Protein AF-A0A5C1ALL5-F1 (afdb_monomer_lite)

Secondary structure (DSSP, 8-state):
-PPPPHHHHHHHHHHHHHHHHHHHHTT-HHHHHHHHHHHHHHHHHHHH-TTTS-HHHHHHHHHHHHHHHHTTTGGGSHHHHHHHHHHHHHTSSTT---GGGHHHHHHHHHHHH-S----

pLDDT: mean 87.71, std 12.1, range [35.5, 97.5]

Organism: NCBI:txid2598579

Structure (mmCIF, N/CA/C/O backbone):
data_AF-A0A5C1ALL5-F1
#
_entry.id   AF-A0A5C1ALL5-F1
#
loop_
_atom_site.group_PDB
_atom_site.id
_atom_site.type_symbol
_atom_site.label_atom_id
_atom_site.label_alt_id
_atom_site.label_comp_id
_atom_site.label_asym_id
_atom_site.label_entity_id
_atom_site.label_seq_id
_atom_site.pdbx_PDB_ins_code
_atom_site.Cartn_x
_atom_site.Cartn_y
_atom_site.Cartn_z
_atom_site.occupancy
_atom_site.B_iso_or_equiv
_atom_site.auth_seq_id
_atom_site.auth_comp_id
_atom_site.auth_asym_id
_atom_site.auth_atom_id
_atom_site.pdbx_PDB_model_num
ATOM 1 N N . MET A 1 1 ? -4.078 -19.391 -18.454 1.00 47.78 1 MET A N 1
ATOM 2 C CA . MET A 1 1 ? -4.511 -18.301 -17.555 1.00 47.78 1 MET A CA 1
ATOM 3 C C . MET A 1 1 ? -3.867 -17.022 -18.060 1.00 47.78 1 MET A C 1
ATOM 5 O O . MET A 1 1 ? -2.648 -17.001 -18.161 1.00 47.78 1 MET A O 1
ATOM 9 N N . SER A 1 2 ? -4.645 -16.019 -18.477 1.00 60.09 2 SER A N 1
ATOM 10 C CA . SER A 1 2 ? -4.077 -14.728 -18.891 1.00 60.09 2 SER A CA 1
ATOM 11 C C . SER A 1 2 ? -3.537 -14.009 -17.662 1.00 60.09 2 SER A C 1
ATOM 13 O O . SER A 1 2 ? -4.277 -13.805 -16.702 1.00 60.09 2 SER A O 1
ATOM 15 N N . VAL A 1 3 ? -2.254 -13.654 -17.685 1.00 66.44 3 VAL A N 1
ATOM 16 C CA . VAL A 1 3 ? -1.650 -12.811 -16.650 1.00 66.44 3 VAL A CA 1
ATOM 17 C C . VAL A 1 3 ? -2.340 -11.440 -16.717 1.00 66.44 3 VAL A C 1
ATOM 19 O O . VAL A 1 3 ? -2.432 -10.884 -17.817 1.00 66.44 3 VAL A O 1
ATOM 22 N N . PRO A 1 4 ? -2.883 -10.909 -15.607 1.00 76.25 4 PRO A N 1
ATOM 23 C CA . PRO A 1 4 ? -3.489 -9.582 -15.607 1.00 76.25 4 PRO A CA 1
ATOM 24 C C . PRO A 1 4 ? -2.452 -8.535 -16.024 1.00 76.25 4 PRO A C 1
ATOM 26 O O . PRO A 1 4 ? -1.275 -8.648 -15.691 1.00 76.25 4 PRO A O 1
ATOM 29 N N . SER A 1 5 ? -2.877 -7.510 -16.763 1.00 87.56 5 SER A N 1
ATOM 30 C CA . SER A 1 5 ? -1.971 -6.415 -17.111 1.00 87.56 5 SER A CA 1
ATOM 31 C C . SER A 1 5 ? -1.610 -5.604 -15.865 1.00 87.56 5 SER A C 1
ATOM 33 O O . SER A 1 5 ? -2.441 -5.408 -14.977 1.00 87.56 5 SER A O 1
ATOM 35 N N . VAL A 1 6 ? -0.393 -5.061 -15.828 1.00 87.81 6 VAL A N 1
ATOM 36 C CA . VAL A 1 6 ? 0.081 -4.157 -14.764 1.00 87.81 6 VAL A CA 1
ATOM 37 C C . VAL A 1 6 ? -0.888 -2.986 -14.537 1.00 87.81 6 VAL A C 1
ATOM 39 O O . VAL A 1 6 ? -1.225 -2.653 -13.402 1.00 87.81 6 VAL A O 1
ATOM 42 N N . ALA A 1 7 ? -1.450 -2.426 -15.613 1.00 88.62 7 ALA A N 1
ATOM 43 C CA . ALA A 1 7 ? -2.470 -1.381 -15.522 1.00 88.62 7 ALA A CA 1
ATOM 44 C C . ALA A 1 7 ? -3.733 -1.836 -14.764 1.00 88.62 7 ALA A C 1
ATOM 46 O O . ALA A 1 7 ? -4.295 -1.069 -13.980 1.00 88.62 7 ALA A O 1
ATOM 47 N N . ALA A 1 8 ? -4.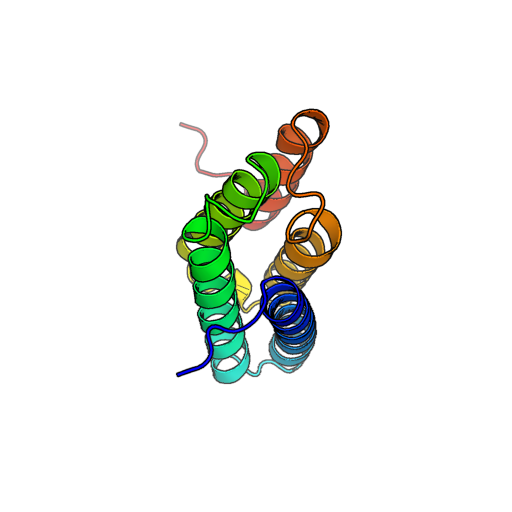174 -3.083 -14.961 1.00 90.88 8 ALA A N 1
ATOM 48 C CA . ALA A 1 8 ? -5.300 -3.641 -14.217 1.00 90.88 8 ALA A CA 1
ATOM 49 C C . ALA A 1 8 ? -4.967 -3.810 -12.726 1.00 90.88 8 ALA A C 1
ATOM 51 O O . ALA A 1 8 ? -5.822 -3.542 -11.882 1.00 90.88 8 ALA A O 1
ATOM 52 N N . VAL A 1 9 ? -3.725 -4.182 -12.396 1.00 92.25 9 VAL A N 1
ATOM 53 C CA . VAL A 1 9 ? -3.252 -4.290 -11.007 1.00 92.25 9 VAL A CA 1
ATOM 54 C C . VAL A 1 9 ? -3.264 -2.922 -10.314 1.00 92.25 9 VAL A C 1
ATOM 56 O O . VAL A 1 9 ? -3.787 -2.815 -9.205 1.00 92.25 9 VAL A O 1
ATOM 59 N N . TYR A 1 10 ? -2.807 -1.854 -10.977 1.00 92.00 10 TYR A N 1
ATOM 60 C CA . TYR A 1 10 ? -2.877 -0.494 -10.422 1.00 92.00 10 TYR A CA 1
ATOM 61 C C . TYR A 1 10 ? -4.313 -0.013 -10.196 1.00 92.00 10 TYR A C 1
ATOM 63 O O . TYR A 1 10 ? -4.632 0.536 -9.139 1.00 92.00 10 TYR A O 1
ATOM 71 N N . LEU A 1 11 ? -5.207 -0.248 -11.161 1.00 92.88 11 LEU A N 1
ATOM 72 C CA . LEU A 1 11 ? -6.625 0.096 -11.019 1.00 92.88 11 LEU A CA 1
ATOM 73 C C . LEU A 1 11 ? -7.280 -0.663 -9.862 1.00 92.88 11 LEU A C 1
ATOM 75 O O . LEU A 1 11 ? -8.062 -0.081 -9.107 1.00 92.88 11 LEU A O 1
ATOM 79 N N . MET A 1 12 ? -6.948 -1.945 -9.707 1.00 94.06 12 MET A N 1
ATOM 80 C CA . MET A 1 12 ? -7.423 -2.751 -8.590 1.00 94.06 12 MET A CA 1
ATOM 81 C C . MET A 1 12 ? -6.895 -2.211 -7.258 1.00 94.06 12 MET A C 1
ATOM 83 O O . MET A 1 12 ? -7.687 -2.000 -6.342 1.00 94.06 12 MET A O 1
ATOM 87 N N . GLY A 1 13 ? -5.596 -1.908 -7.170 1.00 95.00 13 GLY A N 1
ATOM 88 C CA . GLY A 1 13 ? -4.981 -1.317 -5.982 1.00 95.00 13 GLY A CA 1
ATOM 89 C C . GLY A 1 13 ? -5.662 -0.013 -5.563 1.00 95.00 13 GLY A C 1
ATOM 90 O O . GLY A 1 13 ? -6.076 0.126 -4.415 1.00 95.00 13 GLY A O 1
ATOM 91 N N . ARG A 1 14 ? -5.900 0.908 -6.505 1.00 95.44 14 ARG A N 1
ATOM 92 C CA . ARG A 1 14 ? -6.625 2.161 -6.224 1.00 95.44 14 ARG A CA 1
ATOM 93 C C . ARG A 1 14 ? -8.027 1.918 -5.667 1.00 95.44 14 ARG A C 1
ATOM 95 O O . ARG A 1 14 ? -8.378 2.490 -4.639 1.00 95.44 14 ARG A O 1
ATOM 102 N N . ARG A 1 15 ? -8.805 1.029 -6.291 1.00 96.38 15 ARG A N 1
ATOM 103 C CA . ARG A 1 15 ? -10.158 0.693 -5.815 1.00 96.38 15 ARG A CA 1
ATOM 104 C C . ARG A 1 15 ? -10.144 0.042 -4.437 1.00 96.38 15 ARG A C 1
ATOM 106 O O . ARG A 1 15 ? -11.040 0.294 -3.635 1.00 96.38 15 ARG A O 1
ATOM 113 N N . LEU A 1 16 ? -9.160 -0.813 -4.161 1.00 96.75 16 LEU A N 1
ATOM 114 C CA . LEU A 1 16 ? -8.994 -1.429 -2.847 1.00 96.75 16 LEU A CA 1
ATOM 115 C C . LEU A 1 16 ? -8.658 -0.387 -1.782 1.00 96.75 16 LEU A C 1
ATOM 117 O O . LEU A 1 16 ? -9.226 -0.455 -0.700 1.00 96.75 16 LEU A O 1
ATOM 121 N N . ALA A 1 17 ? -7.819 0.601 -2.092 1.00 96.38 17 ALA A N 1
ATOM 122 C CA . ALA A 1 17 ? -7.516 1.694 -1.173 1.00 96.38 17 ALA A CA 1
ATOM 123 C C . ALA A 1 17 ? -8.739 2.587 -0.894 1.00 96.38 17 ALA A C 1
ATOM 125 O O . ALA A 1 17 ? -9.006 2.938 0.253 1.00 96.38 17 ALA A O 1
ATOM 126 N N . GLU A 1 18 ? -9.549 2.897 -1.911 1.00 97.12 18 GLU A N 1
ATOM 127 C CA . GLU A 1 18 ? -10.819 3.609 -1.706 1.00 97.12 18 GLU A CA 1
ATOM 128 C C . GLU A 1 18 ? -11.780 2.803 -0.821 1.00 97.12 18 GLU A C 1
ATOM 130 O O . GLU A 1 18 ? -12.332 3.319 0.154 1.00 97.12 18 GLU A O 1
ATOM 135 N N . ARG A 1 19 ? -11.933 1.504 -1.104 1.00 97.38 19 ARG A N 1
ATOM 136 C CA . ARG A 1 19 ? -12.762 0.604 -0.290 1.00 97.38 19 ARG A CA 1
ATOM 137 C C . ARG A 1 19 ? -12.233 0.442 1.129 1.00 97.38 19 ARG A C 1
ATOM 139 O O . ARG A 1 19 ? -13.045 0.330 2.042 1.00 97.38 19 ARG A O 1
ATOM 146 N N . LEU A 1 20 ? -10.914 0.446 1.313 1.00 96.81 20 LEU A N 1
ATOM 147 C CA . LEU A 1 20 ? -10.270 0.418 2.619 1.00 96.81 20 LEU A CA 1
ATOM 148 C C . LEU A 1 20 ? -10.680 1.646 3.434 1.00 96.81 20 LEU A C 1
ATOM 150 O O . LEU A 1 20 ? -11.169 1.471 4.544 1.00 96.81 20 LEU A O 1
ATOM 154 N N . THR A 1 21 ? -10.573 2.855 2.867 1.00 97.06 21 THR A N 1
ATOM 155 C CA . THR A 1 21 ? -10.996 4.088 3.561 1.00 97.06 21 THR A CA 1
ATOM 156 C C . THR A 1 21 ? -12.467 4.061 3.956 1.00 97.06 21 THR A C 1
ATOM 158 O O . THR A 1 21 ? -12.795 4.348 5.105 1.00 97.06 21 THR A O 1
ATOM 161 N N . GLN A 1 22 ? -13.352 3.619 3.057 1.00 97.50 22 GLN A N 1
ATOM 162 C CA . GLN A 1 22 ? -14.775 3.494 3.371 1.00 97.50 22 GLN A CA 1
ATOM 163 C C . GLN A 1 22 ? -15.028 2.454 4.474 1.00 97.50 22 GLN A C 1
ATOM 165 O O . GLN A 1 22 ? -15.761 2.716 5.422 1.00 97.50 22 GLN A O 1
ATOM 170 N N . ALA A 1 23 ? -14.414 1.273 4.377 1.00 96.50 23 ALA A N 1
ATOM 171 C CA . ALA A 1 23 ? -14.587 0.214 5.366 1.00 96.50 23 ALA A CA 1
ATOM 172 C C . ALA A 1 23 ? -14.042 0.612 6.744 1.00 96.50 23 ALA A C 1
ATOM 174 O O . ALA A 1 23 ? -14.678 0.304 7.750 1.00 96.50 23 ALA A O 1
ATOM 175 N N . ALA A 1 24 ? -12.900 1.299 6.788 1.00 95.25 24 ALA A N 1
ATOM 176 C CA . ALA A 1 24 ? -12.307 1.815 8.014 1.00 95.25 24 ALA A CA 1
ATOM 177 C C . ALA A 1 24 ? -13.202 2.881 8.668 1.00 95.25 24 ALA A C 1
ATOM 179 O O . ALA A 1 24 ? -13.448 2.811 9.871 1.00 95.25 24 ALA A O 1
ATOM 180 N N . ALA A 1 25 ? -13.749 3.813 7.877 1.00 96.12 25 ALA A N 1
ATOM 181 C CA . ALA A 1 25 ? -14.695 4.823 8.354 1.00 96.12 25 ALA A CA 1
ATOM 182 C C . ALA A 1 25 ? -15.995 4.204 8.899 1.00 96.12 25 ALA A C 1
ATOM 184 O O . ALA A 1 25 ? -16.509 4.647 9.923 1.00 96.12 25 ALA A O 1
ATOM 185 N N . ASP A 1 26 ? -16.486 3.138 8.263 1.00 95.81 26 ASP A N 1
ATOM 186 C CA . ASP A 1 26 ? -17.697 2.422 8.682 1.00 95.81 26 ASP A CA 1
ATOM 187 C C . ASP A 1 26 ? -17.459 1.412 9.827 1.00 95.81 26 ASP A C 1
ATOM 189 O O . ASP A 1 26 ? -18.377 0.680 10.200 1.00 95.81 26 ASP A O 1
ATOM 193 N N . GLY A 1 27 ? -16.230 1.289 10.347 1.00 92.94 27 GLY A N 1
ATOM 194 C CA . GLY A 1 27 ? -15.883 0.309 11.386 1.00 92.94 27 GLY A CA 1
ATOM 195 C C . GLY A 1 27 ? -15.951 -1.157 10.927 1.00 92.94 27 GLY A C 1
ATOM 196 O O . GLY A 1 27 ? -16.056 -2.073 11.743 1.00 92.94 27 GLY A O 1
ATOM 197 N N . ARG A 1 28 ? -15.902 -1.416 9.614 1.00 95.94 28 ARG A N 1
ATOM 198 C CA . ARG A 1 28 ? -15.988 -2.756 9.010 1.00 95.94 28 ARG A CA 1
ATOM 199 C C . ARG A 1 28 ? -14.616 -3.428 8.936 1.00 95.94 28 ARG A C 1
ATOM 201 O O . ARG A 1 28 ? -14.094 -3.680 7.846 1.00 95.94 28 ARG A O 1
ATOM 208 N N . SER A 1 29 ? -14.060 -3.782 10.094 1.00 91.06 29 SER A N 1
ATOM 209 C CA . SER A 1 29 ? -12.686 -4.290 10.239 1.00 91.06 29 SER A CA 1
ATOM 210 C C . SER A 1 29 ? -12.355 -5.487 9.340 1.00 91.06 29 SER A C 1
ATOM 212 O O . SER A 1 29 ? -11.299 -5.505 8.719 1.00 91.06 29 SER A O 1
ATOM 214 N N . SER A 1 30 ? -13.262 -6.461 9.178 1.00 93.56 30 SER A N 1
ATOM 215 C CA . SER A 1 30 ? -13.019 -7.614 8.290 1.00 93.56 30 SER A CA 1
ATOM 216 C C . SER A 1 30 ? -12.922 -7.220 6.813 1.00 93.56 30 SER A C 1
ATOM 218 O O . SER A 1 30 ? -12.139 -7.799 6.065 1.00 93.56 30 SER A O 1
ATOM 220 N N . THR A 1 31 ? -13.700 -6.220 6.380 1.00 95.88 31 THR A N 1
ATOM 221 C CA . THR A 1 31 ? -13.623 -5.707 5.001 1.00 95.88 31 THR A CA 1
ATOM 222 C C . THR A 1 31 ? -12.347 -4.897 4.798 1.00 95.88 31 THR A C 1
ATOM 224 O O . THR A 1 31 ? -11.700 -5.039 3.763 1.00 95.88 31 THR A O 1
ATOM 227 N N . ALA A 1 32 ? -11.963 -4.084 5.787 1.00 95.44 32 ALA A N 1
ATOM 228 C CA . ALA A 1 32 ? -10.712 -3.337 5.766 1.00 95.44 32 ALA A CA 1
ATOM 229 C C . ALA A 1 32 ? -9.499 -4.282 5.682 1.00 95.44 32 ALA A C 1
ATOM 231 O O . ALA A 1 32 ? -8.671 -4.134 4.786 1.00 95.44 32 ALA A O 1
ATOM 232 N N . ALA A 1 33 ? -9.459 -5.328 6.514 1.00 93.88 33 ALA A N 1
ATOM 233 C CA . ALA A 1 33 ? -8.402 -6.338 6.486 1.00 93.88 33 ALA A CA 1
ATOM 234 C C . ALA A 1 33 ? -8.295 -7.025 5.115 1.00 93.88 33 ALA A C 1
ATOM 236 O O . ALA A 1 33 ? -7.205 -7.118 4.556 1.00 93.88 33 ALA A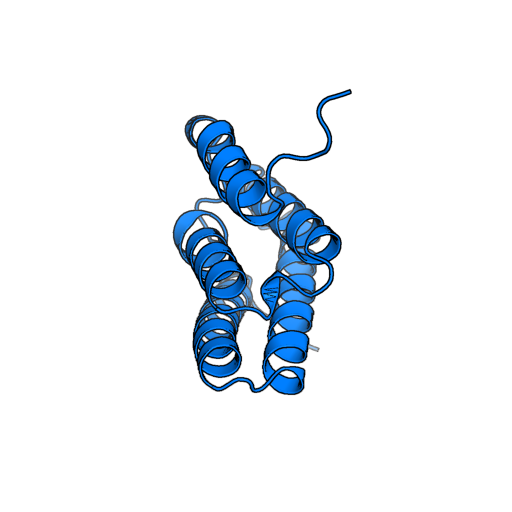 O 1
ATOM 237 N N . ALA A 1 34 ? -9.428 -7.412 4.516 1.00 94.94 34 ALA A N 1
ATOM 238 C CA . ALA A 1 34 ? -9.440 -7.989 3.172 1.00 94.94 34 ALA A CA 1
ATOM 239 C C . ALA A 1 34 ? -8.893 -7.020 2.104 1.00 94.94 34 ALA A C 1
ATOM 241 O O . ALA A 1 34 ? -8.207 -7.446 1.174 1.00 94.94 34 ALA A O 1
ATOM 242 N N . CYS A 1 35 ? -9.156 -5.714 2.236 1.00 96.38 35 CYS A N 1
ATOM 243 C CA . CYS A 1 35 ? -8.595 -4.712 1.328 1.00 96.38 35 CYS A CA 1
ATOM 244 C C . CYS A 1 35 ? -7.072 -4.585 1.486 1.00 96.38 35 CYS A C 1
ATOM 246 O O . CYS A 1 35 ? -6.372 -4.495 0.480 1.00 96.38 35 CYS A O 1
ATOM 248 N N . VAL A 1 36 ? -6.554 -4.631 2.718 1.00 95.00 36 VAL A N 1
ATOM 249 C CA . VAL A 1 36 ? -5.107 -4.625 3.002 1.00 95.00 36 VAL A CA 1
ATOM 250 C C . VAL A 1 36 ? -4.419 -5.861 2.416 1.00 95.00 36 VAL A C 1
ATOM 252 O O . VAL A 1 36 ? -3.371 -5.732 1.778 1.00 95.00 36 VAL A O 1
ATOM 255 N N . THR A 1 37 ? -5.020 -7.046 2.558 1.00 94.81 37 THR A N 1
ATOM 256 C CA . THR A 1 37 ? -4.510 -8.277 1.933 1.00 94.81 37 THR A CA 1
ATOM 257 C C . THR A 1 37 ? -4.449 -8.131 0.415 1.00 94.81 37 THR A C 1
ATOM 259 O O . THR A 1 37 ? -3.383 -8.308 -0.168 1.00 94.81 37 THR A O 1
ATOM 262 N N . GLY A 1 38 ? -5.543 -7.702 -0.221 1.00 95.06 38 GLY A N 1
ATOM 263 C CA . GLY A 1 38 ? -5.567 -7.516 -1.674 1.00 95.06 38 GLY A CA 1
ATOM 264 C C . GLY A 1 38 ? -4.565 -6.465 -2.172 1.00 95.06 38 GLY A C 1
ATOM 265 O O . GLY A 1 38 ? -3.971 -6.631 -3.235 1.00 95.06 38 GLY A O 1
ATOM 266 N N . LEU A 1 39 ? -4.331 -5.395 -1.403 1.00 95.88 39 LEU A N 1
ATOM 267 C CA . LEU A 1 39 ? -3.298 -4.396 -1.704 1.00 95.88 39 LEU A CA 1
ATOM 268 C C . LEU A 1 39 ? -1.889 -4.988 -1.623 1.00 95.88 39 LEU A C 1
ATOM 270 O O . LEU A 1 39 ? -1.057 -4.725 -2.489 1.00 95.88 39 LEU A O 1
ATOM 274 N N . THR A 1 40 ? -1.634 -5.818 -0.614 1.00 95.06 40 THR A N 1
ATOM 275 C CA . THR A 1 40 ? -0.359 -6.528 -0.437 1.00 95.06 40 THR A CA 1
ATOM 276 C C . THR A 1 40 ? -0.087 -7.475 -1.607 1.00 95.06 40 THR A C 1
ATOM 278 O O . THR A 1 40 ? 1.033 -7.530 -2.123 1.00 95.06 40 THR A O 1
ATOM 281 N N . GLU A 1 41 ? -1.112 -8.189 -2.072 1.00 93.88 41 GLU A N 1
ATOM 282 C CA . GLU A 1 41 ? -1.020 -9.070 -3.239 1.00 93.88 41 GLU A CA 1
ATOM 283 C C . GLU A 1 41 ? -0.772 -8.281 -4.531 1.00 93.88 41 GLU A C 1
ATOM 285 O O . GLU A 1 41 ? 0.116 -8.639 -5.306 1.00 93.88 41 GLU A O 1
ATOM 290 N N . ALA A 1 42 ? -1.481 -7.166 -4.736 1.00 93.31 42 ALA A N 1
ATOM 291 C CA . ALA A 1 42 ? -1.259 -6.282 -5.880 1.00 93.31 42 ALA A CA 1
ATOM 292 C C . ALA A 1 42 ? 0.176 -5.731 -5.901 1.00 93.31 42 ALA A C 1
ATOM 294 O O . ALA A 1 42 ? 0.845 -5.775 -6.933 1.00 93.31 42 ALA A O 1
ATOM 295 N N . ALA A 1 43 ? 0.676 -5.269 -4.753 1.00 93.69 43 ALA A N 1
ATOM 296 C CA . ALA A 1 43 ? 2.049 -4.800 -4.615 1.00 93.69 43 ALA A CA 1
ATOM 297 C C . ALA A 1 43 ? 3.067 -5.918 -4.890 1.00 93.69 43 ALA A C 1
ATOM 299 O O . ALA A 1 43 ? 4.065 -5.703 -5.573 1.00 93.69 43 ALA A O 1
ATOM 300 N N . THR A 1 44 ? 2.796 -7.138 -4.427 1.00 93.81 44 THR A N 1
ATOM 301 C CA . THR A 1 44 ? 3.652 -8.300 -4.698 1.00 93.81 44 THR A CA 1
ATOM 302 C C . THR A 1 44 ? 3.700 -8.638 -6.187 1.00 93.81 44 THR A C 1
ATOM 304 O O . THR A 1 44 ? 4.780 -8.909 -6.707 1.00 93.81 44 THR A O 1
ATOM 307 N N . ALA A 1 45 ? 2.563 -8.577 -6.885 1.00 91.69 45 ALA A N 1
ATOM 308 C CA . ALA A 1 45 ? 2.502 -8.833 -8.321 1.00 91.69 45 ALA A CA 1
ATOM 309 C C . ALA A 1 45 ? 3.356 -7.833 -9.118 1.00 91.69 45 ALA A C 1
ATOM 311 O O . ALA A 1 45 ? 4.133 -8.249 -9.972 1.00 91.69 45 ALA A O 1
ATOM 312 N N . ILE A 1 46 ? 3.275 -6.535 -8.796 1.00 91.38 46 ILE A N 1
ATOM 313 C CA . ILE A 1 46 ? 4.113 -5.505 -9.434 1.00 91.38 46 ILE A CA 1
ATOM 314 C C . ILE A 1 46 ? 5.594 -5.711 -9.104 1.00 91.38 46 ILE A C 1
ATOM 316 O O . ILE A 1 46 ? 6.435 -5.656 -9.993 1.00 91.38 46 ILE A O 1
ATOM 320 N N . ALA A 1 47 ? 5.924 -5.995 -7.842 1.00 90.62 47 ALA A N 1
ATOM 321 C CA . ALA A 1 47 ? 7.306 -6.212 -7.424 1.00 90.62 47 ALA A CA 1
ATOM 322 C C . ALA A 1 47 ? 7.968 -7.431 -8.098 1.00 90.62 47 ALA A C 1
ATOM 324 O O . ALA A 1 47 ? 9.194 -7.483 -8.168 1.00 90.62 47 ALA A O 1
ATOM 325 N N . ALA A 1 48 ? 7.177 -8.404 -8.563 1.00 89.69 48 ALA A N 1
ATOM 326 C CA . ALA A 1 48 ? 7.655 -9.598 -9.256 1.00 89.69 48 ALA A CA 1
ATOM 327 C C . ALA A 1 48 ? 7.770 -9.428 -10.784 1.00 89.69 48 ALA A C 1
ATOM 329 O O . ALA A 1 48 ? 8.513 -10.179 -11.411 1.00 89.69 48 ALA A O 1
ATOM 330 N N . ASP A 1 49 ? 7.078 -8.457 -11.389 1.00 87.12 49 ASP A N 1
ATOM 331 C CA . ASP A 1 49 ? 7.068 -8.231 -12.846 1.00 87.12 49 ASP A CA 1
ATOM 332 C C . ASP A 1 49 ? 8.200 -7.277 -13.287 1.00 87.12 49 ASP A C 1
ATOM 334 O O . ASP A 1 49 ? 7.990 -6.282 -13.982 1.00 87.12 49 ASP A O 1
ATOM 338 N N . VAL A 1 50 ? 9.426 -7.574 -12.838 1.00 71.38 50 VAL A N 1
ATOM 339 C CA . VAL A 1 50 ? 10.617 -6.710 -12.986 1.00 71.38 50 VAL A CA 1
ATOM 340 C C . VAL A 1 50 ? 11.045 -6.478 -14.441 1.00 71.38 50 VAL A C 1
ATOM 342 O O . VAL A 1 50 ? 11.754 -5.516 -14.718 1.00 71.38 50 VAL A O 1
ATOM 345 N N . ASP A 1 51 ? 10.609 -7.332 -15.370 1.00 76.56 51 ASP A N 1
ATOM 346 C CA . ASP A 1 51 ? 10.880 -7.202 -16.808 1.00 76.56 51 ASP A CA 1
ATOM 347 C C . ASP A 1 51 ? 9.930 -6.217 -17.516 1.00 76.56 51 ASP A C 1
ATOM 349 O O . ASP A 1 51 ? 10.191 -5.812 -18.650 1.00 76.56 51 ASP A O 1
ATOM 353 N N . ARG A 1 52 ? 8.808 -5.838 -16.884 1.00 82.06 52 ARG A N 1
ATOM 354 C CA . ARG A 1 52 ? 7.764 -4.991 -17.496 1.00 82.06 52 ARG A CA 1
ATOM 355 C C . ARG A 1 52 ? 7.510 -3.680 -16.770 1.00 82.06 52 ARG A C 1
ATOM 357 O O . ARG A 1 52 ? 6.806 -2.832 -17.319 1.00 82.06 52 ARG A O 1
ATOM 364 N N . VAL A 1 53 ? 8.048 -3.518 -15.567 1.00 87.12 53 VAL A N 1
ATOM 365 C CA . VAL A 1 53 ? 7.876 -2.314 -14.750 1.00 87.12 53 VAL A CA 1
ATOM 366 C C . VAL A 1 53 ? 9.231 -1.690 -14.430 1.00 87.12 53 VAL A C 1
ATOM 368 O O . VAL A 1 53 ? 10.251 -2.371 -14.338 1.00 87.12 53 VAL A O 1
ATOM 371 N N . SER A 1 54 ? 9.260 -0.369 -14.293 1.00 90.56 54 SER A N 1
ATOM 372 C CA . SER A 1 54 ? 10.477 0.380 -13.989 1.00 90.56 54 SER A CA 1
ATOM 373 C C . SER A 1 54 ? 11.009 0.082 -12.581 1.00 90.56 54 SER A C 1
ATOM 375 O O . SER A 1 54 ? 10.290 -0.364 -11.686 1.00 90.56 54 SER A O 1
ATOM 377 N N . ALA A 1 55 ? 12.286 0.388 -12.343 1.00 90.00 55 ALA A N 1
ATOM 378 C CA . ALA A 1 55 ? 12.903 0.196 -11.030 1.00 90.00 55 ALA A CA 1
ATOM 379 C C . ALA A 1 55 ? 12.208 0.999 -9.911 1.00 90.00 55 ALA A C 1
ATOM 381 O O . ALA A 1 55 ? 12.130 0.526 -8.775 1.00 90.00 55 ALA A O 1
ATOM 382 N N . ASP A 1 56 ? 11.687 2.192 -10.216 1.00 91.44 56 ASP A N 1
ATOM 383 C CA . ASP A 1 56 ? 10.948 3.012 -9.251 1.00 91.44 56 ASP A CA 1
ATOM 384 C C . ASP A 1 56 ? 9.568 2.414 -8.931 1.00 91.44 56 ASP A C 1
ATOM 386 O O . ASP A 1 56 ? 9.140 2.457 -7.774 1.00 91.44 56 ASP A O 1
ATOM 390 N N . GLU A 1 57 ? 8.905 1.782 -9.906 1.00 92.56 57 GLU A N 1
ATOM 391 C CA . GLU A 1 57 ? 7.673 1.008 -9.688 1.00 92.56 57 GLU A CA 1
ATOM 392 C C . GLU A 1 57 ? 7.928 -0.202 -8.782 1.00 92.56 57 GLU A C 1
ATOM 394 O O . GLU A 1 57 ? 7.233 -0.382 -7.778 1.00 92.56 57 GLU A O 1
ATOM 399 N N . VAL A 1 58 ? 8.971 -0.992 -9.071 1.00 92.81 58 VAL A N 1
ATOM 400 C CA . VAL A 1 58 ? 9.375 -2.132 -8.226 1.00 92.81 58 VAL A CA 1
ATOM 401 C C . VAL A 1 58 ? 9.684 -1.665 -6.805 1.00 92.81 58 VAL A C 1
ATOM 403 O O . VAL A 1 58 ? 9.281 -2.307 -5.829 1.00 92.81 58 VAL A O 1
ATOM 406 N N . ARG A 1 59 ? 10.400 -0.544 -6.659 1.00 92.12 59 ARG A N 1
ATOM 407 C CA . ARG A 1 59 ? 10.737 0.030 -5.352 1.00 92.12 59 ARG A CA 1
ATOM 408 C C . ARG A 1 59 ? 9.482 0.435 -4.588 1.00 92.12 59 ARG A C 1
ATOM 410 O O . ARG A 1 59 ? 9.349 0.051 -3.427 1.00 92.12 59 ARG A O 1
ATOM 417 N N . ALA A 1 60 ? 8.571 1.172 -5.223 1.00 93.31 60 ALA A N 1
ATOM 418 C CA . ALA A 1 60 ? 7.317 1.603 -4.610 1.00 93.31 60 ALA A CA 1
ATOM 419 C C . ALA A 1 60 ? 6.477 0.415 -4.147 1.00 93.31 60 ALA A C 1
ATOM 421 O O . ALA A 1 60 ? 5.993 0.398 -3.018 1.00 93.31 60 ALA A O 1
ATOM 422 N N . ALA A 1 61 ? 6.355 -0.603 -4.998 1.00 93.81 61 ALA A N 1
ATOM 423 C CA . ALA A 1 61 ? 5.600 -1.810 -4.710 1.00 93.81 61 ALA A CA 1
ATOM 424 C C . ALA A 1 61 ? 6.197 -2.590 -3.528 1.00 93.81 61 ALA A C 1
ATOM 426 O O . ALA A 1 61 ? 5.479 -2.964 -2.600 1.00 93.81 61 ALA A O 1
ATOM 427 N N . ASN A 1 62 ? 7.522 -2.768 -3.498 1.00 93.50 62 ASN A N 1
ATOM 428 C CA . ASN A 1 62 ? 8.196 -3.398 -2.362 1.00 93.50 62 ASN A CA 1
ATOM 429 C C . ASN A 1 62 ? 8.021 -2.597 -1.069 1.00 93.50 62 ASN A C 1
ATOM 431 O O . ASN A 1 62 ? 7.768 -3.193 -0.023 1.00 93.50 62 ASN A O 1
ATOM 435 N N . ARG A 1 63 ? 8.133 -1.264 -1.136 1.00 92.31 63 ARG A N 1
ATOM 436 C CA . ARG A 1 63 ? 7.938 -0.380 0.018 1.00 92.31 63 ARG A CA 1
ATOM 437 C C . ARG A 1 63 ? 6.512 -0.514 0.547 1.00 92.31 63 ARG A C 1
ATOM 439 O O . ARG A 1 63 ? 6.340 -0.880 1.701 1.00 92.31 63 ARG A O 1
ATOM 446 N N . LEU A 1 64 ? 5.505 -0.340 -0.312 1.00 93.62 64 LEU A N 1
ATOM 447 C CA . LEU A 1 64 ? 4.093 -0.485 0.045 1.00 93.62 64 LEU A CA 1
ATOM 448 C C . LEU A 1 64 ? 3.812 -1.841 0.705 1.00 93.62 64 LEU A C 1
ATOM 450 O O . LEU A 1 64 ? 3.199 -1.882 1.767 1.00 93.62 64 LEU A O 1
ATOM 454 N N . ARG A 1 65 ? 4.304 -2.943 0.123 1.00 93.25 65 ARG A N 1
ATOM 455 C CA . ARG A 1 65 ? 4.155 -4.292 0.690 1.00 93.25 65 ARG A CA 1
ATOM 456 C C . ARG A 1 65 ? 4.731 -4.387 2.108 1.00 93.25 65 ARG A C 1
ATOM 458 O O . ARG A 1 65 ? 4.073 -4.925 2.994 1.00 93.25 65 ARG A O 1
ATOM 465 N N . THR A 1 66 ? 5.944 -3.879 2.318 1.00 92.19 66 THR A N 1
ATOM 466 C CA . THR A 1 66 ? 6.606 -3.893 3.631 1.00 92.19 66 THR A CA 1
ATOM 467 C C . THR A 1 66 ? 5.845 -3.050 4.649 1.00 92.19 66 THR A C 1
ATOM 469 O O . THR A 1 66 ? 5.609 -3.511 5.764 1.00 92.19 66 THR A O 1
ATOM 472 N N . GLU A 1 67 ? 5.417 -1.844 4.273 1.00 90.62 67 GLU A N 1
ATOM 473 C CA . GLU A 1 67 ? 4.692 -0.973 5.196 1.00 90.62 67 GLU A CA 1
ATOM 474 C C . GLU A 1 67 ? 3.330 -1.555 5.582 1.00 90.62 67 GLU A C 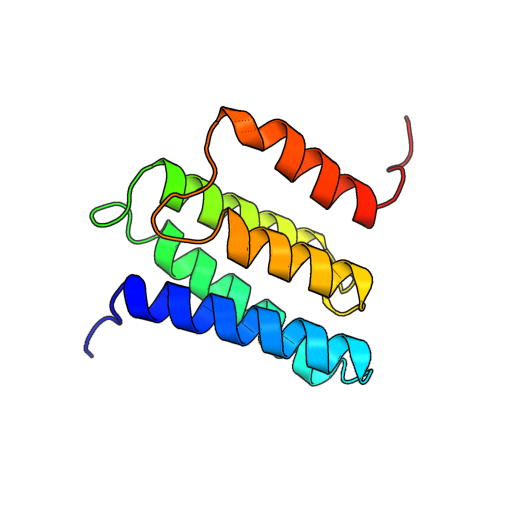1
ATOM 476 O O . GLU A 1 67 ? 2.994 -1.557 6.762 1.00 90.62 67 GLU A O 1
ATOM 481 N N . LEU A 1 68 ? 2.578 -2.118 4.627 1.00 91.56 68 LEU A N 1
ATOM 482 C CA . LEU A 1 68 ? 1.299 -2.781 4.905 1.00 91.56 68 LEU A CA 1
ATOM 483 C C . LEU A 1 68 ? 1.460 -3.952 5.881 1.00 91.56 68 LEU A C 1
ATOM 485 O O . LEU A 1 68 ? 0.638 -4.103 6.783 1.00 91.56 68 LEU A O 1
ATOM 489 N N . ALA A 1 69 ? 2.527 -4.743 5.739 1.00 88.12 69 ALA A N 1
ATOM 490 C CA . ALA A 1 69 ? 2.829 -5.837 6.660 1.00 88.12 69 ALA A CA 1
ATOM 491 C C . ALA A 1 69 ? 3.184 -5.337 8.071 1.00 88.12 69 ALA A C 1
ATOM 493 O O . ALA A 1 69 ? 2.806 -5.956 9.061 1.00 88.12 69 ALA A O 1
ATOM 494 N N . ALA A 1 70 ? 3.888 -4.209 8.170 1.00 85.19 70 ALA A N 1
ATOM 495 C CA . ALA A 1 70 ? 4.335 -3.640 9.438 1.00 85.19 70 ALA A CA 1
ATOM 496 C C . ALA A 1 70 ? 3.293 -2.740 10.130 1.00 85.19 70 ALA A C 1
ATOM 498 O O . ALA A 1 70 ? 3.525 -2.300 11.252 1.00 85.19 70 ALA A O 1
ATOM 499 N N . LEU A 1 71 ? 2.162 -2.438 9.485 1.00 81.31 71 LEU A N 1
ATOM 500 C CA . LEU A 1 71 ? 1.090 -1.631 10.072 1.00 81.31 71 LEU A CA 1
ATOM 501 C C . LEU A 1 71 ? 0.167 -2.428 11.019 1.00 81.31 71 LEU A C 1
ATOM 503 O O . LEU A 1 71 ? -0.743 -1.814 11.545 1.00 81.31 71 LEU A O 1
ATOM 507 N N . ASP A 1 72 ? 0.353 -3.739 11.242 1.00 70.44 72 ASP A N 1
ATOM 508 C CA . ASP A 1 72 ? -0.310 -4.594 12.268 1.00 70.44 72 ASP A CA 1
ATOM 509 C C . ASP A 1 72 ? -1.759 -4.201 12.670 1.00 70.44 72 ASP A C 1
ATOM 511 O O . ASP A 1 72 ? -2.099 -3.993 13.833 1.00 70.44 72 ASP A O 1
ATOM 515 N N . GLY A 1 73 ? -2.636 -3.999 11.678 1.00 73.12 73 GLY A N 1
ATOM 516 C CA . GLY A 1 73 ? -4.035 -3.592 11.887 1.00 73.12 73 GLY A CA 1
ATOM 517 C C . GLY A 1 73 ? -4.301 -2.079 11.975 1.00 73.12 73 GLY A C 1
ATOM 518 O O . GLY A 1 73 ? -5.437 -1.659 11.755 1.00 73.12 73 GLY A O 1
ATOM 519 N N . GLN A 1 74 ? -3.284 -1.231 12.161 1.00 84.81 74 GLN A N 1
ATOM 520 C CA . GLN A 1 74 ? -3.384 0.233 12.052 1.00 84.81 74 GLN A CA 1
ATOM 521 C C . GLN A 1 74 ? -3.884 0.668 10.672 1.00 84.81 74 GLN A C 1
ATOM 523 O O . GLN A 1 74 ? -4.673 1.604 10.582 1.00 84.81 74 GLN A O 1
ATOM 528 N N . ALA A 1 75 ? -3.515 -0.047 9.606 1.00 86.19 75 ALA A N 1
ATOM 529 C CA . ALA A 1 75 ? -4.018 0.202 8.251 1.00 86.19 75 ALA A CA 1
ATOM 530 C C . ALA A 1 75 ? -5.551 0.070 8.130 1.00 86.19 75 ALA A C 1
ATOM 532 O O . ALA A 1 75 ? -6.142 0.618 7.205 1.00 86.19 75 ALA A O 1
ATOM 533 N N . CYS A 1 76 ? -6.202 -0.645 9.056 1.00 90.25 76 CYS A N 1
ATOM 534 C CA . CYS A 1 76 ? -7.659 -0.793 9.094 1.00 90.25 76 CYS A CA 1
ATOM 535 C C . CYS A 1 76 ? -8.363 0.327 9.876 1.00 90.25 76 CYS A C 1
ATOM 537 O O . CYS A 1 76 ? -9.591 0.381 9.878 1.00 90.25 76 CYS A O 1
ATOM 539 N N . SER A 1 77 ? -7.611 1.205 10.546 1.00 91.50 77 SER A N 1
ATOM 540 C CA . SER A 1 77 ? -8.151 2.412 11.176 1.00 91.50 77 SER A CA 1
ATOM 541 C C . SER A 1 77 ? -8.343 3.525 10.136 1.00 91.50 77 SER A C 1
ATOM 543 O O . SER A 1 77 ? -7.617 3.530 9.141 1.00 91.50 77 SER A O 1
ATOM 545 N N . PRO A 1 78 ? -9.260 4.491 10.343 1.00 92.06 78 PRO A N 1
ATOM 546 C CA . PRO A 1 78 ? -9.430 5.620 9.425 1.00 92.06 78 PRO A CA 1
ATOM 547 C C . PRO A 1 78 ? -8.121 6.350 9.063 1.00 92.06 78 PRO A C 1
ATOM 549 O O . PRO A 1 78 ? -7.822 6.427 7.873 1.00 92.06 78 PRO A O 1
ATOM 552 N N . PRO A 1 79 ? -7.269 6.786 10.021 1.00 90.81 79 PRO A N 1
ATOM 553 C CA . PRO A 1 79 ? -6.021 7.468 9.667 1.00 90.81 79 PRO A CA 1
ATOM 554 C C . PRO A 1 79 ? -5.039 6.554 8.922 1.00 90.81 79 PRO A C 1
ATOM 556 O O . PRO A 1 79 ? -4.357 6.998 8.000 1.00 90.81 79 PRO A O 1
ATOM 559 N N . GLY A 1 80 ? -4.982 5.266 9.279 1.00 90.56 80 GLY A N 1
ATOM 560 C CA . GLY A 1 80 ? -4.147 4.300 8.567 1.00 90.56 80 GLY A CA 1
ATOM 561 C C . GLY A 1 80 ? -4.600 4.076 7.127 1.00 90.56 80 GLY A C 1
ATOM 562 O O . GLY A 1 80 ? -3.777 4.025 6.215 1.00 90.56 80 GLY A O 1
ATOM 563 N N . ALA A 1 81 ? -5.910 3.984 6.916 1.00 94.00 81 ALA A N 1
ATOM 564 C CA . ALA A 1 81 ? -6.504 3.814 5.602 1.00 94.00 81 ALA A CA 1
ATOM 565 C C . ALA A 1 81 ? -6.255 5.025 4.691 1.00 94.00 81 ALA A C 1
ATOM 567 O O . ALA A 1 81 ? -5.961 4.836 3.509 1.00 94.00 81 ALA A O 1
ATOM 568 N N . ASP A 1 82 ? -6.337 6.248 5.224 1.00 93.06 82 ASP A N 1
ATOM 569 C CA . ASP A 1 82 ? -6.054 7.474 4.466 1.00 93.06 82 ASP A CA 1
ATOM 570 C C . ASP A 1 82 ? -4.600 7.534 3.992 1.00 93.06 82 ASP A C 1
ATOM 572 O O . ASP A 1 82 ? -4.341 7.799 2.820 1.00 93.06 82 ASP A O 1
ATOM 576 N N . VAL A 1 83 ? -3.647 7.183 4.854 1.00 91.50 83 VAL A N 1
ATOM 577 C CA . VAL A 1 83 ? -2.231 7.083 4.470 1.00 91.50 83 VAL A CA 1
ATOM 578 C C . VAL A 1 83 ? -2.009 6.008 3.419 1.00 91.50 83 VAL A C 1
ATOM 580 O O . VAL A 1 83 ? -1.330 6.264 2.430 1.00 91.50 83 VAL A O 1
ATOM 583 N N . VAL A 1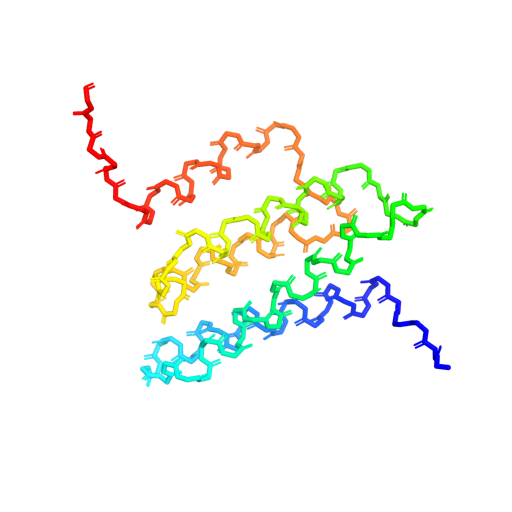 84 ? -2.602 4.820 3.573 1.00 93.75 84 VAL A N 1
ATOM 584 C CA . VAL A 1 84 ? -2.501 3.772 2.547 1.00 93.75 84 VAL A CA 1
ATOM 585 C C . VAL A 1 84 ? -3.065 4.270 1.216 1.00 93.75 84 VAL A C 1
ATOM 587 O O . VAL A 1 84 ? -2.480 4.019 0.163 1.00 93.75 84 VAL A O 1
ATOM 590 N N . LYS A 1 85 ? -4.171 5.016 1.243 1.00 94.62 85 LYS A N 1
ATOM 591 C CA . LYS A 1 85 ? -4.749 5.631 0.047 1.00 94.62 85 LYS A CA 1
ATOM 592 C C . LYS A 1 85 ? -3.834 6.677 -0.567 1.00 94.62 85 LYS A C 1
ATOM 594 O O . LYS A 1 85 ? -3.695 6.677 -1.787 1.00 94.62 85 LYS A O 1
ATOM 599 N N . GLU A 1 86 ? -3.194 7.521 0.231 1.00 92.75 86 GLU A N 1
ATOM 600 C CA . GLU A 1 86 ? -2.206 8.479 -0.259 1.00 92.75 86 GLU A CA 1
ATOM 601 C C . GLU A 1 86 ? -1.006 7.760 -0.878 1.00 92.75 86 GLU A C 1
ATOM 603 O O . GLU A 1 86 ? -0.622 8.069 -2.007 1.00 92.75 86 GLU A O 1
ATOM 608 N N . MET A 1 87 ? -0.498 6.718 -0.213 1.00 93.12 87 MET A N 1
ATOM 609 C CA . MET A 1 87 ? 0.601 5.918 -0.738 1.00 93.12 87 MET A CA 1
ATOM 610 C C . MET A 1 87 ? 0.258 5.298 -2.087 1.00 93.12 87 MET A C 1
ATOM 612 O O . MET A 1 87 ? 1.063 5.317 -3.022 1.00 93.12 87 MET A O 1
ATOM 616 N N . VAL A 1 88 ? -0.963 4.775 -2.195 1.00 94.12 88 VAL A N 1
ATOM 617 C CA . VAL A 1 88 ? -1.450 4.156 -3.419 1.00 94.12 88 VAL A CA 1
ATOM 618 C C . VAL A 1 88 ? -1.697 5.188 -4.518 1.00 94.12 88 VAL A C 1
ATOM 620 O O . VAL A 1 88 ? -1.376 4.943 -5.674 1.00 94.12 88 VAL A O 1
ATOM 623 N N . ALA A 1 89 ? -2.257 6.347 -4.183 1.00 92.38 89 ALA A N 1
ATOM 624 C CA . ALA A 1 89 ? -2.572 7.386 -5.157 1.00 92.38 89 ALA A CA 1
ATOM 625 C C . ALA A 1 89 ? -1.321 8.081 -5.701 1.00 92.38 89 ALA A C 1
ATOM 627 O O . ALA A 1 89 ? -1.308 8.480 -6.866 1.00 92.38 89 ALA A O 1
ATOM 628 N N . ARG A 1 90 ? -0.299 8.242 -4.856 1.00 91.69 90 ARG A N 1
ATOM 629 C CA . ARG A 1 90 ? 0.873 9.060 -5.159 1.00 91.69 90 ARG A CA 1
ATOM 630 C C . ARG A 1 90 ? 2.057 8.256 -5.675 1.00 91.69 90 ARG A C 1
ATOM 632 O O . ARG A 1 90 ? 2.717 8.712 -6.601 1.00 91.69 90 ARG A O 1
ATOM 639 N N . TRP A 1 91 ? 2.308 7.074 -5.111 1.00 92.44 91 TRP A N 1
ATOM 640 C CA . TRP A 1 91 ? 3.525 6.308 -5.408 1.00 92.44 91 TRP A CA 1
ATOM 641 C C . TRP A 1 91 ? 3.257 4.914 -5.978 1.00 92.44 91 TRP A C 1
ATOM 643 O O . TRP A 1 91 ? 4.082 4.391 -6.725 1.00 92.44 91 TRP A O 1
ATOM 653 N N . 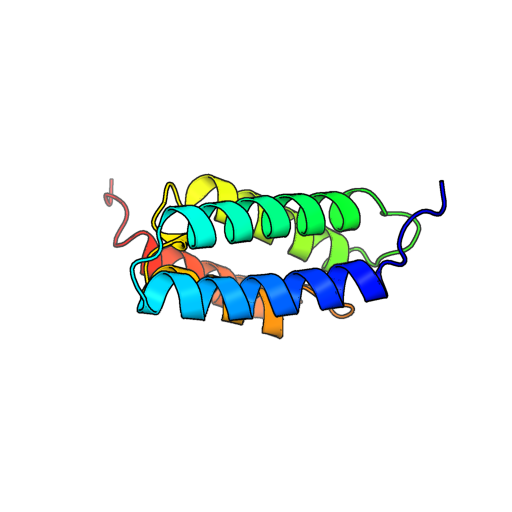PHE A 1 92 ? 2.113 4.292 -5.672 1.00 91.69 92 PHE A N 1
ATOM 654 C CA . PHE A 1 92 ? 1.752 3.007 -6.276 1.00 91.69 92 PHE A CA 1
ATOM 655 C C . PHE A 1 92 ? 1.086 3.199 -7.641 1.00 91.69 92 PHE A C 1
ATOM 657 O O . PHE A 1 92 ? -0.131 3.318 -7.782 1.00 91.69 92 PHE A O 1
ATOM 664 N N . GLY A 1 93 ? 1.900 3.211 -8.683 1.00 87.56 93 GLY A N 1
ATOM 665 C CA . GLY A 1 93 ? 1.428 3.413 -10.040 1.00 87.56 93 GLY A CA 1
ATOM 666 C C . GLY A 1 93 ? 2.590 3.475 -11.015 1.00 87.56 93 GLY A C 1
ATOM 667 O O . GLY A 1 93 ? 3.730 3.298 -10.598 1.00 87.56 93 GLY A O 1
ATOM 668 N N . PRO A 1 94 ? 2.330 3.808 -12.287 1.00 85.38 94 PRO A N 1
ATOM 669 C CA . PRO A 1 94 ? 3.329 3.755 -13.354 1.00 85.38 94 PRO A CA 1
ATOM 670 C C . PRO A 1 94 ? 4.524 4.705 -13.173 1.00 85.38 94 PRO A C 1
ATOM 672 O O . PRO A 1 94 ? 5.496 4.606 -13.909 1.00 85.38 94 PRO A O 1
ATOM 675 N N . GLN A 1 95 ? 4.450 5.651 -12.232 1.00 86.44 95 GLN A N 1
ATOM 676 C CA . GLN A 1 95 ? 5.545 6.574 -11.916 1.00 86.44 95 GLN A CA 1
ATOM 677 C C . GLN A 1 95 ? 6.400 6.106 -10.725 1.00 86.44 95 GLN A C 1
ATOM 679 O O . GLN A 1 95 ? 7.503 6.613 -10.539 1.00 86.44 95 GLN A O 1
ATOM 684 N N . GLY A 1 96 ? 5.918 5.139 -9.935 1.00 88.44 96 GLY A N 1
ATOM 685 C CA . GLY A 1 96 ? 6.617 4.640 -8.755 1.00 88.44 96 GLY A CA 1
ATOM 686 C C . GLY A 1 96 ? 6.842 5.686 -7.653 1.00 88.44 96 GLY A C 1
ATOM 687 O O . GLY A 1 96 ? 6.188 6.726 -7.594 1.00 88.44 96 GLY A O 1
ATOM 688 N N . LEU A 1 97 ? 7.782 5.383 -6.753 1.00 94.12 97 LEU A N 1
ATOM 689 C CA . LEU A 1 97 ? 8.215 6.239 -5.646 1.00 94.12 97 LEU A CA 1
ATOM 690 C C . LEU A 1 97 ? 9.512 6.935 -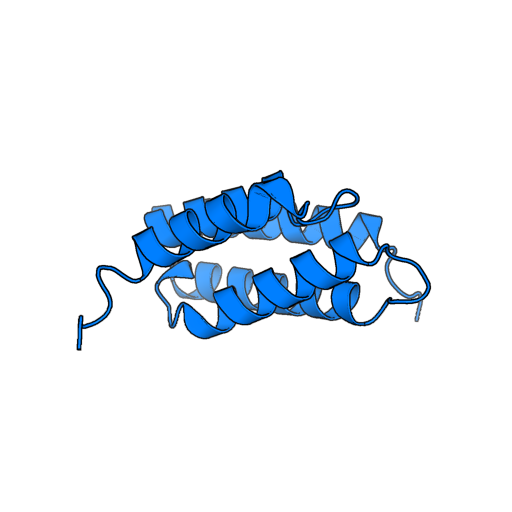6.077 1.00 94.12 97 LEU A C 1
ATOM 692 O O . LEU A 1 97 ? 10.577 6.306 -6.013 1.00 94.12 97 LEU A O 1
ATOM 696 N N . PRO A 1 98 ? 9.458 8.208 -6.505 1.00 89.94 98 PRO A N 1
ATOM 697 C CA . PRO A 1 98 ? 10.648 8.913 -6.945 1.00 89.94 98 PRO A CA 1
ATOM 698 C C . PRO A 1 98 ? 11.599 9.135 -5.767 1.00 89.94 98 PRO A C 1
ATOM 700 O O . PRO A 1 98 ? 11.179 9.363 -4.632 1.00 89.94 98 PRO A O 1
ATOM 703 N N . ALA A 1 99 ? 12.906 9.107 -6.039 1.00 87.69 99 ALA A N 1
ATOM 704 C CA . ALA A 1 99 ? 13.941 9.231 -5.009 1.00 87.69 99 ALA A CA 1
ATOM 705 C C . ALA A 1 99 ? 13.810 10.509 -4.154 1.00 87.69 99 ALA A C 1
ATOM 707 O O . ALA A 1 99 ? 14.108 10.477 -2.962 1.00 87.69 99 ALA A O 1
ATOM 708 N N . ALA A 1 100 ? 13.334 11.609 -4.749 1.00 89.38 100 ALA A N 1
ATOM 709 C CA . ALA A 1 100 ? 13.104 12.876 -4.055 1.00 89.38 100 ALA A CA 1
ATOM 710 C C . ALA A 1 100 ? 11.993 12.794 -2.988 1.00 89.38 100 ALA A C 1
ATOM 712 O O . ALA A 1 100 ? 12.073 13.495 -1.981 1.00 89.38 100 ALA A O 1
ATOM 713 N N . ASP A 1 101 ? 11.015 11.900 -3.166 1.00 90.69 101 ASP A N 1
ATOM 714 C CA . ASP A 1 101 ? 9.845 11.787 -2.287 1.00 90.69 101 ASP A CA 1
ATOM 715 C C . ASP A 1 101 ? 9.992 10.688 -1.225 1.00 90.69 101 ASP A C 1
ATOM 717 O O . ASP A 1 101 ? 9.143 10.570 -0.345 1.00 90.69 101 ASP A O 1
ATOM 721 N N . VAL A 1 102 ? 11.075 9.898 -1.246 1.00 89.38 102 VAL A N 1
ATOM 722 C CA . VAL A 1 102 ? 11.308 8.816 -0.265 1.00 89.38 102 VAL A CA 1
ATOM 723 C C . VAL A 1 102 ? 11.260 9.342 1.172 1.00 89.38 102 VAL A C 1
ATOM 725 O O . VAL A 1 102 ? 10.652 8.725 2.041 1.00 89.38 102 VAL A O 1
ATOM 728 N N . GLY A 1 103 ? 11.850 10.514 1.425 1.00 90.44 103 GLY A N 1
ATOM 729 C CA . GLY A 1 103 ? 11.820 11.123 2.755 1.00 90.44 103 GLY A CA 1
ATOM 730 C C . GLY A 1 103 ? 10.425 11.584 3.182 1.00 90.44 103 GLY A C 1
ATOM 731 O O . GLY A 1 103 ? 10.130 11.605 4.374 1.00 90.44 103 GLY A O 1
ATOM 732 N N . GLU A 1 104 ? 9.562 11.955 2.237 1.00 91.19 104 GLU A N 1
ATOM 733 C CA . GLU A 1 104 ? 8.175 12.323 2.525 1.00 91.19 104 GLU A CA 1
ATOM 734 C C . GLU A 1 104 ? 7.328 11.081 2.816 1.00 91.19 104 GLU A C 1
ATOM 736 O O . GLU A 1 104 ? 6.625 11.042 3.825 1.00 91.19 104 GLU A O 1
ATOM 741 N N . PHE A 1 105 ? 7.489 10.038 1.997 1.00 91.19 105 PHE A N 1
ATOM 742 C CA . PHE A 1 105 ? 6.894 8.722 2.212 1.00 91.19 105 PHE A CA 1
ATOM 743 C C . PHE A 1 105 ? 7.193 8.201 3.623 1.00 91.19 105 PHE A C 1
ATOM 745 O O . PHE A 1 105 ? 6.287 7.808 4.358 1.00 91.19 105 PHE A O 1
ATOM 752 N N . ASP A 1 106 ? 8.463 8.243 4.032 1.00 89.38 106 ASP A N 1
ATOM 753 C CA . ASP A 1 106 ? 8.885 7.729 5.336 1.00 89.38 106 ASP A CA 1
ATOM 754 C C . ASP A 1 106 ? 8.297 8.529 6.496 1.00 89.38 106 ASP A C 1
ATOM 756 O O . ASP A 1 106 ? 7.886 7.950 7.503 1.00 89.38 106 ASP A O 1
ATOM 760 N N . ARG A 1 107 ? 8.194 9.856 6.354 1.00 88.88 107 ARG A N 1
ATOM 761 C CA . ARG A 1 107 ? 7.528 10.703 7.355 1.00 88.88 107 ARG A CA 1
ATOM 762 C C . ARG A 1 107 ? 6.044 10.378 7.472 1.00 88.88 107 ARG A C 1
ATOM 764 O O . ARG A 1 107 ? 5.536 10.307 8.590 1.00 88.88 107 ARG A O 1
ATOM 771 N N . LEU A 1 108 ? 5.363 10.177 6.345 1.00 88.38 108 LEU A N 1
ATOM 772 C CA . LEU A 1 108 ? 3.942 9.840 6.309 1.00 88.38 108 LEU A CA 1
ATOM 773 C C . LEU A 1 108 ? 3.679 8.526 7.056 1.00 88.38 108 LEU A C 1
ATOM 775 O O . LEU A 1 108 ? 2.842 8.475 7.954 1.00 88.38 108 LEU A O 1
ATOM 779 N N . VAL A 1 109 ? 4.457 7.486 6.765 1.00 85.75 109 VAL A N 1
ATOM 780 C CA . VAL A 1 109 ? 4.351 6.187 7.442 1.00 85.75 109 VAL A CA 1
ATOM 781 C C . VAL A 1 109 ? 4.705 6.289 8.929 1.00 85.75 109 VAL A C 1
ATOM 783 O O . VAL A 1 109 ? 3.995 5.744 9.777 1.00 85.75 109 VAL A O 1
ATOM 786 N N . ALA A 1 110 ? 5.780 7.006 9.271 1.00 85.06 110 ALA A N 1
ATOM 787 C CA . ALA A 1 110 ? 6.198 7.193 10.658 1.00 85.06 110 ALA A CA 1
ATOM 788 C C . ALA A 1 110 ? 5.131 7.914 11.497 1.00 85.06 110 ALA A C 1
ATOM 790 O O . ALA A 1 110 ? 4.956 7.586 12.669 1.00 85.06 110 ALA A O 1
ATOM 791 N N . SER A 1 111 ? 4.376 8.841 10.897 1.00 82.19 111 SER A N 1
ATOM 792 C CA . SER A 1 111 ? 3.303 9.566 11.588 1.00 82.19 111 SER A CA 1
ATOM 793 C C . SER A 1 111 ? 2.213 8.643 12.154 1.00 82.19 111 SER A C 1
ATOM 795 O O . SER A 1 111 ? 1.648 8.937 13.205 1.00 82.19 111 SER A O 1
ATOM 797 N N . LEU A 1 112 ? 1.970 7.491 11.517 1.00 77.81 112 LEU A N 1
ATOM 798 C CA . LEU A 1 112 ? 0.982 6.506 11.966 1.00 77.81 112 LEU A CA 1
ATOM 799 C C . LEU A 1 112 ? 1.500 5.538 13.019 1.00 77.81 112 LEU A C 1
ATOM 801 O O . LEU A 1 112 ? 0.736 5.077 13.865 1.00 77.81 112 LEU A O 1
ATOM 805 N N . ARG A 1 113 ? 2.791 5.208 12.969 1.00 75.62 113 ARG A N 1
ATOM 806 C CA . ARG A 1 113 ? 3.419 4.312 13.951 1.00 75.62 113 ARG A CA 1
ATOM 807 C C . ARG A 1 113 ? 3.554 4.969 15.329 1.00 75.62 113 ARG A C 1
ATOM 809 O O . ARG A 1 113 ? 3.871 4.287 16.299 1.00 75.62 113 ARG A O 1
ATOM 816 N N . GLY A 1 114 ? 3.274 6.272 15.418 1.00 64.94 114 GLY A N 1
ATOM 817 C CA . GLY A 1 114 ? 3.551 7.089 16.592 1.00 64.94 114 GLY A CA 1
ATOM 818 C C . GLY A 1 114 ? 5.055 7.335 16.748 1.00 64.94 114 GLY A C 1
ATOM 819 O O . GLY A 1 114 ? 5.856 6.831 15.954 1.00 64.94 114 GLY A O 1
ATOM 820 N N . PRO A 1 115 ? 5.479 8.112 17.759 1.00 56.06 115 PRO A N 1
ATOM 821 C CA . PRO A 1 115 ? 6.884 8.143 18.127 1.00 56.06 115 PRO A CA 1
ATOM 822 C C . PRO A 1 115 ? 7.262 6.720 18.548 1.00 56.06 115 PRO A C 1
ATOM 824 O O . PRO A 1 115 ? 6.885 6.266 19.628 1.00 56.06 115 PRO A O 1
ATOM 827 N N . GLY A 1 116 ? 7.969 5.994 17.678 1.00 46.72 116 GLY A N 1
ATOM 828 C CA . GLY A 1 116 ? 8.633 4.761 18.085 1.00 46.72 116 GLY A CA 1
ATOM 829 C C . GLY A 1 116 ? 9.455 5.046 19.347 1.00 46.72 116 GLY A C 1
ATOM 830 O O . GLY A 1 116 ? 9.917 6.183 19.505 1.00 46.72 116 GLY A O 1
ATOM 831 N N . PRO A 1 117 ? 9.600 4.077 20.268 1.00 41.28 117 PRO A N 1
ATOM 832 C CA . PRO A 1 117 ? 10.346 4.293 21.500 1.00 41.28 117 PRO A CA 1
ATOM 833 C C . PRO A 1 117 ? 11.730 4.833 21.135 1.00 41.28 117 PRO A C 1
ATOM 835 O O . PRO A 1 117 ? 12.526 4.141 20.502 1.00 41.28 117 PRO A O 1
ATOM 838 N N . GLN A 1 118 ? 11.969 6.105 21.458 1.00 40.72 118 GLN A N 1
ATOM 839 C CA . GLN A 1 118 ? 13.284 6.712 21.339 1.00 40.72 118 GLN A CA 1
ATOM 840 C C . GLN A 1 118 ? 14.165 5.980 22.351 1.00 40.72 118 GLN A C 1
ATOM 842 O O . GLN A 1 118 ? 13.947 6.108 23.556 1.00 40.72 118 GLN A O 1
ATOM 847 N N . ALA A 1 119 ? 15.053 5.128 21.844 1.00 35.50 119 ALA A N 1
ATOM 848 C CA . ALA A 1 119 ? 16.126 4.518 22.616 1.00 35.50 119 ALA A CA 1
ATOM 849 C C . ALA A 1 119 ? 17.283 5.510 22.765 1.00 35.50 119 ALA A C 1
ATOM 851 O O . ALA A 1 119 ? 17.546 6.247 21.784 1.00 35.50 119 ALA A O 1
#

Radius of gyration: 13.94 Å; chains: 1; bounding box: 34×31×42 Å

Foldseek 3Di:
DDDDDLVVLLVLLLVLLVQLLVCQVVVVLVSNVVSLVSNLVSLVSQLPVPVPADPLLNVLSVVLNVLSVVCVSLCSHNLNSVLNNCSSVPANDRVHQDPVCVVVNVVSSDVSVDPDPDD

Sequence (119 aa):
MSVPSVAAVYLMGRRLAERLTQAAADGRSSTAAACVTGLTEAATAIAADVDRVSADEVRAANRLRTELAALDGQACSPPGADVVKEMVARWFGPQGLPAADVGEFDRLVASLRGPGPQA